Protein AF-A0A1B7UFX6-F1 (afdb_monomer)

Secondary structure (DSSP, 8-state):
--STTSS--HHHHHHHHHHHHHHHHHHHHHHH-TT--HHHHHHHHHHHHHHHHHHHHHHHHHTT-

Sequence (65 aa):
MIVMELLPNFNELFVAFGVLYFWYAPLILIFSRPGLNFAQRLRWGIVCLALSWLSYFWLKQQQKS

Foldseek 3Di:
DPPPPPDDPVVVVVVVVVLVCQLVVQLCVLVPDPPDDPVRSVVSNVVSVVVSVVVVVVVVVVVVD

Solvent-accessible surface area (backbone atoms only — not comparable to full-atom values): 3908 Å² total; per-residue (Å²): 144,77,79,90,76,76,65,72,56,66,67,59,53,50,51,51,50,50,52,51,46,67,51,46,49,60,47,49,55,52,73,69,42,87,88,64,51,71,71,54,40,50,54,52,43,51,51,48,52,52,50,42,52,51,52,50,54,52,51,59,53,62,76,73,111

pLDDT: mean 76.26, std 13.53, range [36.44, 88.0]

Mean predicted aligned error: 9.05 Å

Structure (mmCIF, N/CA/C/O backbone):
data_AF-A0A1B7UFX6-F1
#
_entry.id   AF-A0A1B7UFX6-F1
#
loop_
_atom_site.group_PDB
_atom_site.id
_atom_site.type_symbol
_atom_site.label_atom_id
_atom_site.label_alt_id
_atom_site.label_comp_id
_atom_site.label_asym_id
_atom_site.label_entity_id
_atom_site.label_seq_id
_atom_site.pdbx_PDB_ins_code
_atom_site.Cartn_x
_atom_site.Cartn_y
_atom_site.Cartn_z
_atom_site.occupancy
_atom_site.B_iso_or_equiv
_atom_site.auth_seq_id
_atom_site.auth_comp_id
_atom_site.auth_asym_id
_atom_site.auth_atom_id
_atom_site.pdbx_PDB_model_num
ATOM 1 N N . MET A 1 1 ? -17.412 -22.027 28.847 1.00 36.44 1 MET A N 1
ATOM 2 C CA . MET A 1 1 ? -17.162 -20.574 28.751 1.00 36.44 1 MET A CA 1
ATOM 3 C C . MET A 1 1 ? -15.780 -20.321 28.128 1.00 36.44 1 MET A C 1
ATOM 5 O O . MET A 1 1 ? -14.952 -19.744 28.801 1.00 36.44 1 MET A O 1
ATOM 9 N N . ILE A 1 2 ? -15.487 -20.813 26.906 1.00 42.97 2 ILE A N 1
ATOM 10 C CA . ILE A 1 2 ? -14.181 -20.570 26.217 1.00 42.97 2 ILE A CA 1
ATOM 11 C C . ILE A 1 2 ? -14.305 -20.513 24.666 1.00 42.97 2 ILE A C 1
ATOM 13 O O . ILE A 1 2 ? -13.402 -20.045 23.993 1.00 42.97 2 ILE A O 1
ATOM 17 N N . VAL A 1 3 ? -15.417 -20.931 24.046 1.00 42.84 3 VAL A N 1
ATOM 18 C CA . VAL A 1 3 ? -15.471 -21.066 22.565 1.00 42.84 3 VAL A CA 1
ATOM 19 C C . VAL A 1 3 ? -15.960 -19.796 21.839 1.00 42.84 3 VAL A C 1
ATOM 21 O O . VAL A 1 3 ? -15.751 -19.650 20.641 1.00 42.84 3 VAL A O 1
ATOM 24 N N . MET A 1 4 ? -16.570 -18.843 22.551 1.00 39.28 4 MET A N 1
ATOM 25 C CA . MET A 1 4 ? -17.276 -17.699 21.947 1.00 39.28 4 MET A CA 1
ATOM 26 C C . MET A 1 4 ? -16.415 -16.438 21.735 1.00 39.28 4 MET A C 1
ATOM 28 O O . MET A 1 4 ? -16.966 -15.387 21.434 1.00 39.28 4 MET A O 1
ATOM 32 N N . GLU A 1 5 ? -15.092 -16.523 21.903 1.00 48.47 5 GLU A N 1
ATOM 33 C CA . GLU A 1 5 ? -14.168 -15.388 21.696 1.00 48.47 5 GLU A CA 1
ATOM 34 C C . GLU A 1 5 ? -13.209 -15.589 20.507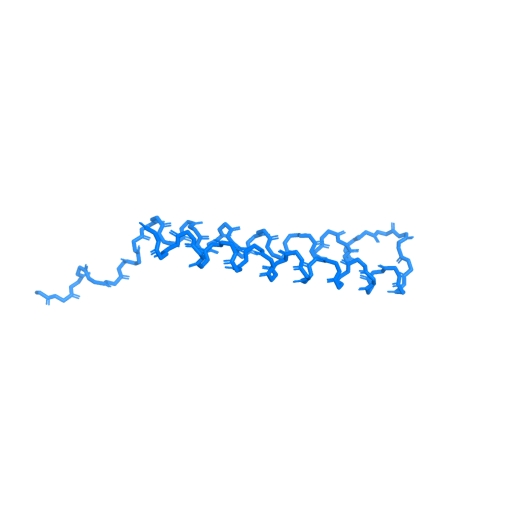 1.00 48.47 5 GLU A C 1
ATOM 36 O O . GLU A 1 5 ? -12.415 -14.707 20.198 1.00 48.47 5 GLU A O 1
ATOM 41 N N . LEU A 1 6 ? -13.273 -16.735 19.814 1.00 50.38 6 LEU A N 1
ATOM 42 C CA . LEU A 1 6 ? -12.310 -17.087 18.757 1.00 50.38 6 LEU A CA 1
ATOM 43 C C . LEU A 1 6 ? -12.783 -16.764 17.329 1.00 50.38 6 LEU A C 1
ATOM 45 O O . LEU A 1 6 ? -12.046 -16.986 16.371 1.00 50.38 6 LEU A O 1
ATOM 49 N N . LEU A 1 7 ? -14.013 -16.278 17.165 1.00 51.34 7 LEU A N 1
ATOM 50 C CA . LEU A 1 7 ? -14.502 -15.785 15.880 1.00 51.34 7 LEU A CA 1
ATOM 51 C C . LEU A 1 7 ? -14.294 -14.271 15.871 1.00 51.34 7 LEU A C 1
ATOM 53 O O . LEU A 1 7 ? -14.994 -13.580 16.615 1.00 51.34 7 LEU A O 1
ATOM 57 N N . PRO A 1 8 ? -13.354 -13.738 15.064 1.00 55.19 8 PRO A N 1
ATOM 58 C CA . PRO A 1 8 ? -13.269 -12.301 14.883 1.00 55.19 8 PRO A CA 1
ATOM 59 C C . PRO A 1 8 ? -14.634 -11.836 14.393 1.00 55.19 8 PRO A C 1
ATOM 61 O O . PRO A 1 8 ? -15.267 -12.513 13.575 1.00 55.19 8 PRO A O 1
ATOM 64 N N . ASN A 1 9 ? -15.108 -10.713 14.917 1.00 71.06 9 ASN A N 1
ATOM 65 C CA . ASN A 1 9 ? -16.389 -10.155 14.527 1.00 71.06 9 ASN A CA 1
ATOM 66 C C . ASN A 1 9 ? -16.403 -10.065 12.991 1.00 71.06 9 ASN A C 1
ATOM 68 O O . ASN A 1 9 ? -15.513 -9.443 12.410 1.00 71.06 9 ASN A O 1
ATOM 72 N N . PHE A 1 10 ? -17.331 -10.749 12.311 1.00 73.62 10 PHE A N 1
ATOM 73 C CA . PHE A 1 10 ? -17.278 -10.886 10.846 1.00 73.62 10 PHE A CA 1
ATOM 74 C C . PHE A 1 10 ? -17.200 -9.523 10.143 1.00 73.62 10 PHE A C 1
ATOM 76 O O . PHE A 1 10 ? -16.554 -9.407 9.106 1.00 73.62 10 PHE A O 1
ATOM 83 N N . ASN A 1 11 ? -17.775 -8.484 10.757 1.00 72.25 11 ASN A N 1
ATOM 84 C CA . ASN A 1 11 ? -17.625 -7.094 10.334 1.00 72.25 11 ASN A CA 1
ATOM 85 C C . ASN A 1 11 ? -16.176 -6.589 10.391 1.00 72.25 11 ASN A C 1
ATOM 87 O O . ASN A 1 11 ? -15.715 -5.983 9.429 1.00 72.25 11 ASN A O 1
ATOM 91 N N . GLU A 1 12 ? -15.440 -6.839 11.473 1.00 73.50 12 GLU A N 1
ATOM 92 C CA . GLU A 1 12 ? -14.025 -6.454 11.580 1.00 73.50 12 GLU A CA 1
ATOM 93 C C . GLU A 1 12 ? -13.161 -7.214 10.575 1.00 73.50 12 GLU A C 1
ATOM 95 O O . GLU A 1 12 ? -12.287 -6.619 9.949 1.00 73.50 12 GLU A O 1
ATOM 100 N N . LEU A 1 13 ? -13.447 -8.500 10.355 1.00 79.00 13 LEU A N 1
ATOM 101 C CA . LEU A 1 13 ? -12.816 -9.296 9.301 1.00 79.00 13 LEU A CA 1
ATOM 102 C C . LEU A 1 13 ? -13.067 -8.686 7.917 1.00 79.00 13 LEU A C 1
ATOM 104 O O . LEU A 1 13 ? -12.131 -8.526 7.138 1.00 79.00 13 LEU A O 1
ATOM 108 N N . PHE A 1 14 ? -14.310 -8.306 7.618 1.00 79.88 14 PHE A N 1
ATOM 109 C CA . PHE A 1 14 ? -14.678 -7.705 6.335 1.00 79.88 14 PHE A CA 1
ATOM 110 C C . PHE A 1 14 ? -14.009 -6.344 6.125 1.00 79.88 14 PHE A C 1
ATOM 112 O O . PHE A 1 14 ? -13.521 -6.053 5.034 1.00 79.88 14 PHE A O 1
ATOM 119 N N . VAL A 1 15 ? -13.932 -5.528 7.177 1.00 77.88 15 VAL A N 1
ATOM 120 C CA . VAL A 1 15 ? -13.226 -4.242 7.160 1.00 77.88 15 VAL A CA 1
ATOM 121 C C . VAL A 1 15 ? -11.727 -4.459 6.965 1.00 77.88 15 VAL A C 1
ATOM 123 O O . VAL A 1 15 ? -11.131 -3.808 6.111 1.00 77.88 15 VAL A O 1
ATOM 126 N N . ALA A 1 16 ? -11.117 -5.408 7.677 1.00 78.50 16 ALA A N 1
ATOM 127 C CA . ALA A 1 16 ? -9.702 -5.734 7.529 1.00 78.50 16 ALA A CA 1
ATOM 128 C C . ALA A 1 16 ? -9.378 -6.221 6.108 1.00 78.50 16 ALA A C 1
ATOM 130 O O . ALA A 1 16 ? -8.439 -5.721 5.487 1.00 78.50 16 ALA A O 1
ATOM 131 N N . PHE A 1 17 ? -10.184 -7.130 5.551 1.00 82.44 17 PHE A N 1
ATOM 132 C CA . PHE A 1 17 ? -10.039 -7.578 4.166 1.00 82.44 17 PHE A CA 1
ATOM 133 C C . PHE A 1 17 ? -10.261 -6.447 3.163 1.00 82.44 17 PHE A C 1
ATOM 135 O O . PHE A 1 17 ? -9.491 -6.327 2.212 1.00 82.44 17 PHE A O 1
ATOM 142 N N . GLY A 1 18 ? -11.263 -5.594 3.378 1.00 80.69 18 GLY A N 1
ATOM 143 C CA . GLY A 1 18 ? -11.530 -4.434 2.533 1.00 80.69 18 GLY A CA 1
ATOM 144 C C . GLY A 1 18 ? -10.356 -3.456 2.505 1.00 80.69 18 GLY A C 1
ATOM 145 O O . GLY A 1 18 ? -9.943 -3.030 1.429 1.00 80.69 18 GLY A O 1
ATOM 146 N N . VAL A 1 19 ? -9.769 -3.157 3.667 1.00 79.06 19 VAL A N 1
ATOM 147 C CA . VAL A 1 19 ? -8.597 -2.276 3.799 1.00 79.06 19 VAL A CA 1
ATOM 148 C C . VAL A 1 19 ? -7.364 -2.895 3.140 1.00 79.06 19 VAL A C 1
ATOM 150 O O . VAL A 1 19 ? -6.703 -2.231 2.342 1.00 79.06 19 VAL A O 1
ATOM 153 N N . LEU A 1 20 ? -7.082 -4.176 3.403 1.00 81.19 20 LEU A N 1
ATOM 154 C CA . LEU A 1 20 ? -5.975 -4.893 2.763 1.00 81.19 20 LEU A CA 1
ATOM 155 C C . LEU A 1 20 ? -6.140 -4.910 1.240 1.00 81.19 20 LEU A C 1
ATOM 157 O O . LEU A 1 20 ? -5.199 -4.595 0.513 1.00 81.19 20 LEU A O 1
ATOM 161 N N . TYR A 1 21 ? -7.337 -5.210 0.743 1.00 83.44 21 TYR A N 1
ATOM 162 C CA . TYR A 1 21 ? -7.616 -5.198 -0.688 1.00 83.44 21 TYR A CA 1
ATOM 163 C C . TYR A 1 21 ? -7.411 -3.803 -1.288 1.00 83.44 21 TYR A C 1
ATOM 165 O O . TYR A 1 21 ? -6.723 -3.671 -2.298 1.00 83.44 21 TYR A O 1
ATOM 173 N N . PHE A 1 22 ? -7.918 -2.748 -0.645 1.00 80.62 22 PHE A N 1
ATOM 174 C CA . PHE A 1 22 ? -7.736 -1.369 -1.111 1.00 80.62 22 PHE A CA 1
ATOM 175 C C . PHE A 1 22 ? -6.273 -0.922 -1.142 1.00 80.62 22 PHE A C 1
ATOM 177 O O . PHE A 1 22 ? -5.906 -0.114 -1.992 1.00 80.62 22 PHE A O 1
ATOM 184 N N . TRP A 1 23 ? -5.433 -1.436 -0.245 1.00 78.94 23 TRP A N 1
ATOM 185 C CA . TRP A 1 23 ? -4.009 -1.101 -0.211 1.00 78.94 23 TRP A CA 1
ATOM 186 C C . TRP A 1 23 ? -3.172 -1.912 -1.199 1.00 78.94 23 TRP A C 1
ATOM 188 O O . TRP A 1 23 ? -2.284 -1.355 -1.846 1.00 78.94 23 TRP A O 1
ATOM 198 N N . TYR A 1 24 ? -3.446 -3.208 -1.347 1.00 81.00 24 TYR A N 1
ATOM 199 C CA . TYR A 1 24 ? -2.630 -4.098 -2.174 1.00 81.00 24 TYR A CA 1
ATOM 200 C C . TYR A 1 24 ? -3.107 -4.205 -3.625 1.00 81.00 24 TYR A C 1
ATOM 202 O O . TYR A 1 24 ? -2.270 -4.353 -4.516 1.00 81.00 24 TYR A O 1
ATOM 210 N N . ALA A 1 25 ? -4.407 -4.077 -3.910 1.00 84.50 25 ALA A N 1
ATOM 211 C CA . ALA A 1 25 ? -4.922 -4.166 -5.279 1.00 84.50 25 ALA A CA 1
ATOM 212 C C . ALA A 1 25 ? -4.324 -3.106 -6.226 1.00 84.50 25 ALA A C 1
ATOM 214 O O . ALA A 1 25 ? -3.910 -3.478 -7.326 1.00 84.50 25 ALA A O 1
ATOM 215 N N . PRO A 1 26 ? -4.179 -1.821 -5.837 1.00 82.38 26 PRO A N 1
ATOM 216 C CA . PRO A 1 26 ? -3.550 -0.818 -6.695 1.00 82.38 26 PRO A CA 1
ATOM 217 C C . PRO A 1 26 ? -2.086 -1.147 -6.993 1.00 82.38 26 PRO A C 1
ATOM 219 O O . PRO A 1 26 ? -1.641 -1.012 -8.133 1.00 82.38 26 PRO A O 1
ATOM 222 N N . LEU A 1 27 ? -1.349 -1.634 -5.987 1.00 82.25 27 LEU A N 1
ATOM 223 C CA . LEU A 1 27 ? 0.042 -2.053 -6.144 1.00 82.25 27 LEU A CA 1
ATOM 224 C C . LEU A 1 27 ? 0.140 -3.210 -7.141 1.00 82.25 27 LEU A C 1
ATOM 226 O O . LEU A 1 27 ? 0.891 -3.114 -8.110 1.00 82.25 27 LEU A O 1
ATOM 230 N N . ILE A 1 28 ? -0.668 -4.257 -6.963 1.00 85.25 28 ILE A N 1
ATOM 231 C CA . ILE A 1 28 ? -0.711 -5.406 -7.875 1.00 85.25 28 ILE A CA 1
ATOM 232 C C . ILE A 1 28 ? -1.030 -4.942 -9.302 1.00 85.25 28 ILE A C 1
ATOM 234 O O . ILE A 1 28 ? -0.294 -5.275 -10.225 1.00 85.25 28 ILE A O 1
ATOM 238 N N . LEU A 1 29 ? -2.041 -4.090 -9.493 1.00 85.62 29 LEU A N 1
ATOM 239 C CA . LEU A 1 29 ? -2.410 -3.564 -10.813 1.00 85.62 29 LEU A CA 1
ATOM 240 C C . LEU A 1 29 ? -1.273 -2.784 -11.494 1.00 85.62 29 LEU A C 1
ATOM 242 O O . LEU A 1 29 ? -1.091 -2.902 -12.707 1.00 85.62 29 LEU A O 1
ATOM 246 N N . ILE A 1 30 ? -0.491 -2.007 -10.741 1.00 85.12 30 ILE A N 1
ATOM 247 C CA . ILE A 1 30 ? 0.658 -1.258 -11.273 1.00 85.12 30 ILE A CA 1
ATOM 248 C C . ILE A 1 30 ? 1.801 -2.201 -11.656 1.00 85.12 30 ILE A C 1
ATOM 250 O O . ILE A 1 30 ? 2.393 -2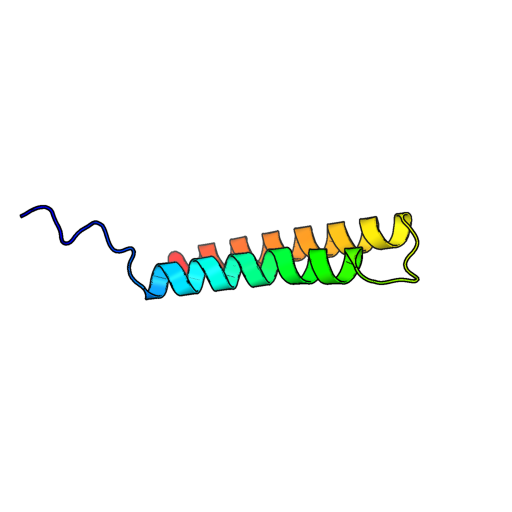.048 -12.727 1.00 85.12 30 ILE A O 1
ATOM 254 N N . PHE A 1 31 ? 2.114 -3.181 -10.806 1.00 81.25 31 PHE A N 1
ATOM 255 C CA . PHE A 1 31 ? 3.203 -4.129 -11.050 1.00 81.25 31 PHE A CA 1
ATOM 256 C C . PHE A 1 31 ? 2.882 -5.122 -12.172 1.00 81.25 31 PHE A C 1
ATOM 258 O O . PHE A 1 31 ? 3.779 -5.499 -12.932 1.00 81.25 31 PHE A O 1
ATOM 265 N N . SER A 1 32 ? 1.614 -5.495 -12.326 1.00 84.25 32 SER A N 1
ATOM 266 C CA . SER A 1 32 ? 1.145 -6.402 -13.372 1.00 84.25 32 SER A CA 1
ATOM 267 C C . SER A 1 32 ? 0.973 -5.730 -14.733 1.00 84.25 32 SER A C 1
ATOM 269 O O . SER A 1 32 ? 0.800 -6.441 -15.717 1.00 84.25 32 SER A O 1
ATOM 271 N N . ARG A 1 33 ? 1.026 -4.392 -14.836 1.00 83.69 33 ARG A N 1
ATOM 272 C CA . ARG A 1 33 ? 0.774 -3.682 -16.100 1.00 83.69 33 ARG A CA 1
ATOM 273 C C . ARG A 1 33 ? 1.957 -3.822 -17.076 1.00 83.69 33 ARG A C 1
ATOM 275 O O . ARG A 1 33 ? 3.026 -3.242 -16.828 1.00 83.69 33 ARG A O 1
ATOM 282 N N . PRO A 1 34 ? 1.800 -4.539 -18.205 1.00 77.12 34 PRO A N 1
ATOM 283 C CA . PRO A 1 34 ? 2.821 -4.556 -19.243 1.00 77.12 34 PRO A CA 1
ATOM 284 C C . PRO A 1 34 ? 2.834 -3.185 -19.935 1.00 77.12 34 PRO A C 1
ATOM 286 O O . PRO A 1 34 ? 1.786 -2.657 -20.295 1.00 77.12 34 PRO A O 1
ATOM 289 N N . GLY A 1 35 ? 4.012 -2.569 -20.057 1.00 82.19 35 GLY A N 1
ATOM 290 C CA . GLY A 1 35 ? 4.185 -1.253 -20.694 1.00 82.19 35 GLY A CA 1
ATOM 291 C C . GLY A 1 35 ? 4.581 -0.103 -19.761 1.00 82.19 35 GLY A C 1
ATOM 292 O O . GLY A 1 35 ? 4.951 0.960 -20.246 1.00 82.19 35 GLY A O 1
ATOM 293 N N . LEU A 1 36 ? 4.567 -0.297 -18.437 1.00 82.88 36 LEU A N 1
ATOM 294 C CA . LEU A 1 36 ? 5.141 0.678 -17.500 1.00 82.88 36 LEU A CA 1
ATOM 295 C C . LEU A 1 36 ? 6.633 0.417 -17.277 1.00 82.88 36 LEU A C 1
ATOM 297 O O . LEU A 1 36 ? 7.012 -0.671 -16.830 1.00 82.88 36 LEU A O 1
ATOM 301 N N . ASN A 1 37 ? 7.456 1.446 -17.495 1.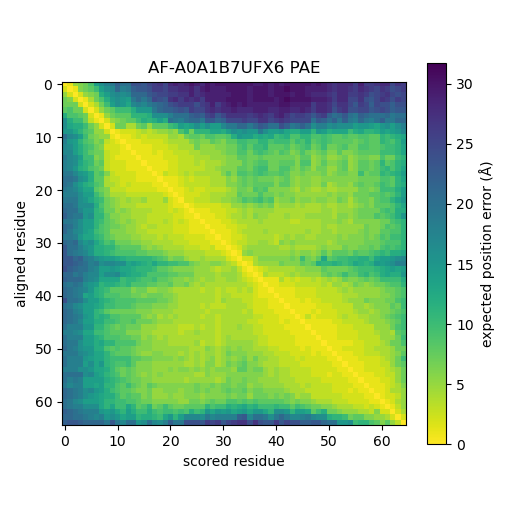00 87.44 37 ASN A N 1
ATOM 302 C CA . ASN A 1 37 ? 8.879 1.426 -17.151 1.0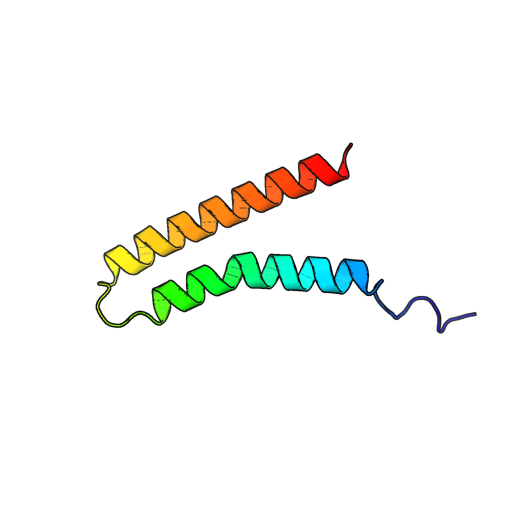0 87.44 37 ASN A CA 1
ATOM 303 C C . ASN A 1 37 ? 9.081 1.348 -15.630 1.00 87.44 37 ASN A C 1
ATOM 305 O O . ASN A 1 37 ? 8.248 1.821 -14.855 1.00 87.44 37 ASN A O 1
ATOM 309 N N . PHE A 1 38 ? 10.224 0.813 -15.190 1.00 84.75 38 PHE A N 1
ATOM 310 C CA . PHE A 1 38 ? 10.530 0.621 -13.765 1.00 84.75 38 PHE A CA 1
ATOM 311 C C . PHE A 1 38 ? 10.374 1.907 -12.931 1.00 84.75 38 PHE A C 1
ATOM 313 O O . PHE A 1 38 ? 9.719 1.896 -11.891 1.00 84.75 38 PHE A O 1
ATOM 320 N N . ALA A 1 39 ? 10.869 3.042 -13.436 1.00 86.81 39 ALA A N 1
ATOM 321 C CA . ALA A 1 39 ? 10.720 4.342 -12.776 1.00 86.81 39 ALA A CA 1
ATOM 322 C C . ALA A 1 39 ? 9.249 4.779 -12.626 1.00 86.81 39 ALA A C 1
ATOM 324 O O . ALA A 1 39 ? 8.868 5.360 -11.610 1.00 86.81 39 ALA A O 1
ATOM 325 N N . GLN A 1 40 ? 8.398 4.472 -13.610 1.00 86.31 40 GLN A N 1
ATOM 326 C CA . GLN A 1 40 ? 6.968 4.777 -13.540 1.00 86.31 40 GLN A CA 1
ATOM 327 C C . GLN A 1 40 ? 6.260 3.864 -12.536 1.00 86.31 4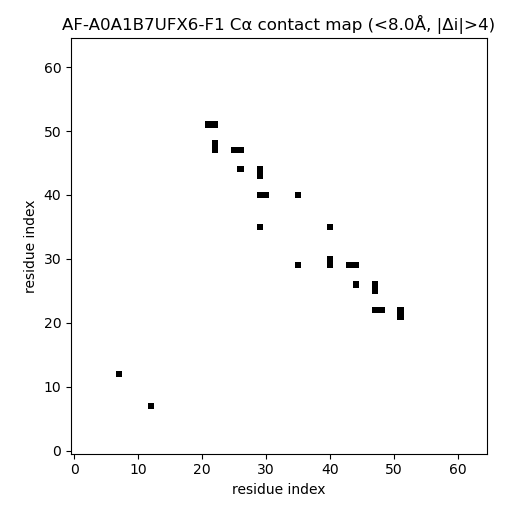0 GLN A C 1
ATOM 329 O O . GLN A 1 40 ? 5.436 4.348 -11.767 1.00 86.31 40 GLN A O 1
ATOM 334 N N . ARG A 1 41 ? 6.613 2.573 -12.490 1.00 85.06 41 ARG A N 1
ATOM 335 C CA . ARG A 1 41 ? 6.086 1.626 -11.493 1.00 85.06 41 ARG A CA 1
ATOM 336 C C . ARG A 1 41 ? 6.402 2.081 -10.071 1.00 85.06 41 ARG A C 1
ATOM 338 O O . ARG A 1 41 ? 5.509 2.092 -9.235 1.00 85.06 41 ARG A O 1
ATOM 345 N N . LEU A 1 42 ? 7.634 2.530 -9.821 1.00 86.38 42 LEU A N 1
ATOM 346 C CA . LEU A 1 42 ? 8.039 3.099 -8.532 1.00 86.38 42 LEU A CA 1
ATOM 347 C C . LEU A 1 42 ? 7.264 4.372 -8.191 1.00 86.38 42 LEU A C 1
ATOM 349 O O . LEU A 1 42 ? 6.737 4.488 -7.089 1.00 86.38 42 LEU A O 1
ATOM 353 N N . ARG A 1 43 ? 7.140 5.309 -9.139 1.00 88.00 43 ARG A N 1
ATOM 354 C CA . ARG A 1 43 ? 6.402 6.562 -8.925 1.00 88.00 43 ARG A CA 1
ATOM 355 C C . ARG A 1 43 ? 4.938 6.299 -8.571 1.00 88.00 43 ARG A C 1
ATOM 357 O O . ARG A 1 43 ? 4.439 6.867 -7.606 1.00 88.00 43 ARG A O 1
ATOM 364 N N . TRP A 1 44 ? 4.270 5.411 -9.306 1.00 84.88 44 TRP A N 1
ATOM 365 C CA . TRP A 1 44 ? 2.891 5.018 -9.012 1.00 84.88 44 TRP A CA 1
ATOM 366 C C . TRP A 1 44 ? 2.776 4.192 -7.725 1.00 84.88 44 TRP A C 1
ATOM 368 O O . TRP A 1 44 ? 1.833 4.393 -6.967 1.00 84.88 44 TRP A O 1
ATOM 378 N N . GLY A 1 45 ? 3.757 3.340 -7.420 1.00 85.50 45 GLY A N 1
ATOM 379 C CA . GLY A 1 45 ? 3.826 2.610 -6.154 1.00 85.50 45 GLY A CA 1
ATOM 380 C C . GLY A 1 45 ? 3.909 3.539 -4.940 1.00 85.50 45 GLY A C 1
ATOM 381 O O . GLY A 1 45 ? 3.188 3.335 -3.967 1.00 85.50 45 GLY A O 1
ATOM 382 N N . ILE A 1 46 ? 4.708 4.609 -5.019 1.00 86.50 46 ILE A N 1
ATOM 383 C CA . ILE A 1 46 ? 4.793 5.640 -3.970 1.00 86.50 46 ILE A CA 1
ATOM 384 C C . ILE A 1 46 ? 3.452 6.368 -3.812 1.00 86.50 46 ILE A C 1
ATOM 386 O O . ILE A 1 46 ? 3.009 6.584 -2.687 1.00 86.50 46 ILE A O 1
ATOM 390 N N . VAL A 1 47 ? 2.777 6.708 -4.915 1.00 87.06 47 VAL A N 1
ATOM 391 C CA . VAL A 1 47 ? 1.442 7.334 -4.871 1.00 87.06 47 VAL A CA 1
ATOM 392 C C . VAL A 1 47 ? 0.427 6.413 -4.189 1.00 87.06 47 VAL A C 1
ATOM 394 O O . VAL A 1 47 ? -0.336 6.873 -3.342 1.00 87.06 47 VAL A O 1
ATOM 397 N N . CYS A 1 48 ? 0.444 5.113 -4.494 1.00 86.38 48 CYS A N 1
ATOM 398 C CA . CYS A 1 48 ? -0.412 4.139 -3.821 1.00 86.38 48 CYS A CA 1
ATOM 399 C C . CYS A 1 48 ? -0.104 4.035 -2.327 1.00 86.38 48 CYS A C 1
ATOM 401 O O . CYS A 1 48 ? -1.033 4.064 -1.531 1.00 86.38 48 CYS A O 1
ATOM 403 N N . LEU A 1 49 ? 1.170 3.996 -1.929 1.00 83.81 49 LEU A N 1
ATOM 404 C CA . LEU A 1 49 ? 1.555 3.994 -0.513 1.00 83.81 49 LEU A CA 1
ATOM 405 C C . LEU A 1 49 ? 1.090 5.262 0.219 1.00 83.81 49 LEU A C 1
ATOM 407 O O . LEU A 1 49 ? 0.585 5.172 1.336 1.00 83.81 49 LEU A O 1
ATOM 411 N N . ALA A 1 50 ? 1.207 6.432 -0.413 1.00 86.25 50 ALA A N 1
ATOM 412 C CA . ALA A 1 50 ? 0.747 7.696 0.157 1.00 86.25 50 ALA A CA 1
ATOM 413 C C . ALA A 1 50 ? -0.782 7.734 0.330 1.00 86.25 50 ALA A C 1
ATOM 415 O O . ALA A 1 50 ? -1.274 8.169 1.370 1.00 86.25 50 ALA A O 1
ATOM 416 N N . LEU A 1 51 ? -1.537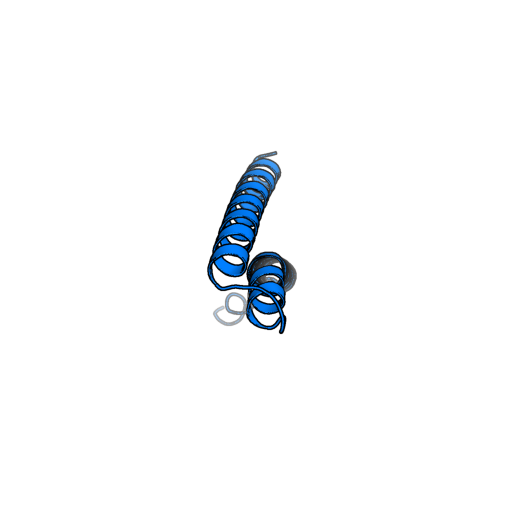 7.236 -0.654 1.00 85.62 51 LEU A N 1
ATOM 417 C CA . LEU A 1 51 ? -2.995 7.116 -0.564 1.00 85.62 51 LEU A CA 1
ATOM 418 C C . LEU A 1 51 ? -3.421 6.102 0.501 1.00 85.62 51 LEU A C 1
ATOM 420 O O . LEU A 1 51 ? -4.354 6.374 1.253 1.00 85.62 51 LEU A O 1
ATOM 424 N N . SER A 1 52 ? -2.716 4.975 0.608 1.00 83.25 52 SER A N 1
ATOM 425 C CA . SER A 1 52 ? -2.939 3.980 1.658 1.00 83.25 52 SER A CA 1
ATOM 426 C C . SER A 1 52 ? -2.726 4.569 3.054 1.00 83.25 52 SER A C 1
ATOM 428 O O . SER A 1 52 ? -3.522 4.347 3.964 1.00 83.25 52 SER A O 1
ATOM 430 N N . TRP A 1 53 ? -1.680 5.379 3.219 1.00 83.38 53 TRP A N 1
ATOM 431 C CA . TRP A 1 53 ? -1.417 6.093 4.466 1.00 83.38 53 TRP A CA 1
ATOM 432 C C . TRP A 1 53 ? -2.501 7.130 4.789 1.00 83.38 53 TRP A C 1
ATOM 434 O O . TRP A 1 53 ? -2.956 7.225 5.930 1.00 83.38 53 TRP A O 1
ATOM 444 N N . LEU A 1 54 ? -2.951 7.888 3.784 1.00 85.50 54 LEU A N 1
ATOM 445 C CA . LEU A 1 54 ? -4.031 8.861 3.941 1.00 85.50 54 LEU A CA 1
ATOM 446 C C . LEU A 1 54 ? -5.339 8.175 4.359 1.00 85.50 54 LEU A C 1
ATOM 448 O O . LEU A 1 54 ? -6.013 8.645 5.275 1.00 85.50 54 LEU A O 1
ATOM 452 N N . SER A 1 55 ? -5.679 7.045 3.730 1.00 81.88 55 SER A N 1
ATOM 453 C CA . SER A 1 55 ? -6.888 6.297 4.069 1.00 81.88 55 SER A CA 1
ATOM 454 C C . SER A 1 55 ? -6.812 5.698 5.472 1.00 81.88 55 SER A C 1
ATOM 456 O O . SER A 1 55 ? -7.802 5.768 6.195 1.00 81.88 55 SER A O 1
ATOM 458 N N . TYR A 1 56 ? -5.640 5.222 5.913 1.00 81.06 56 TYR A N 1
ATOM 459 C CA . TYR A 1 56 ? -5.417 4.815 7.305 1.00 81.06 56 TYR A CA 1
ATOM 460 C C . TYR A 1 56 ? -5.688 5.956 8.289 1.00 81.06 56 TYR A C 1
ATOM 462 O O . TYR A 1 56 ? -6.397 5.778 9.280 1.00 81.06 56 TYR A O 1
ATOM 470 N N . PHE A 1 57 ? -5.126 7.139 8.022 1.00 82.81 57 PHE A N 1
ATOM 471 C CA . PHE A 1 57 ? -5.285 8.297 8.896 1.00 82.81 57 PHE A CA 1
ATOM 472 C C . PHE A 1 57 ? -6.752 8.722 8.999 1.00 82.81 57 PHE A C 1
ATOM 474 O O . PHE A 1 57 ? -7.245 8.990 10.095 1.00 82.81 57 PHE A O 1
ATOM 481 N N . TRP A 1 58 ? -7.460 8.715 7.870 1.00 81.38 58 TRP A N 1
ATOM 482 C CA . TRP A 1 58 ? -8.881 9.034 7.811 1.00 81.38 58 TRP A CA 1
ATOM 483 C C . TRP A 1 58 ? -9.729 8.009 8.577 1.00 81.38 58 TRP A C 1
ATOM 485 O O . TRP A 1 58 ? -10.574 8.390 9.383 1.00 81.38 58 TRP A O 1
ATOM 495 N N . LEU A 1 59 ? -9.445 6.712 8.421 1.00 76.00 59 LEU A N 1
ATOM 496 C CA . LEU A 1 59 ? -10.134 5.639 9.147 1.00 76.00 59 LEU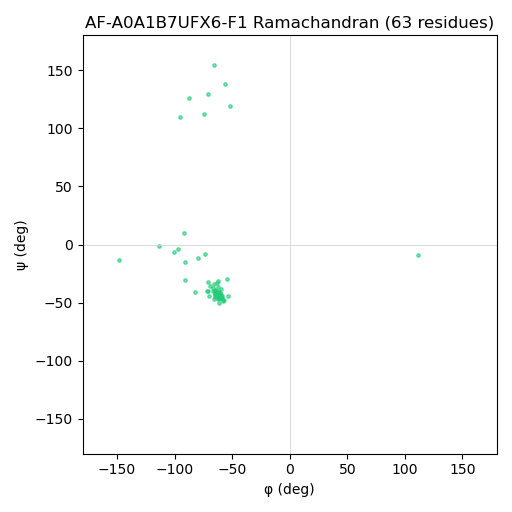 A CA 1
ATOM 497 C C . LEU A 1 59 ? -9.903 5.739 10.663 1.00 76.00 59 LEU A C 1
ATOM 499 O O . LEU A 1 59 ? -10.835 5.622 11.455 1.00 76.00 59 LEU A O 1
ATOM 503 N N . LYS A 1 60 ? -8.666 6.043 11.071 1.00 76.75 60 LYS A N 1
ATOM 504 C CA . LYS A 1 60 ? -8.299 6.280 12.473 1.00 76.75 60 LYS A CA 1
ATOM 505 C C . LYS A 1 60 ? -9.008 7.501 13.063 1.00 76.75 60 LYS A C 1
ATOM 507 O O . LYS A 1 60 ? -9.295 7.519 14.258 1.00 76.75 60 LYS A O 1
ATOM 512 N N . GLN A 1 61 ? -9.268 8.524 12.252 1.00 80.00 61 GLN A N 1
ATOM 513 C CA . GLN A 1 61 ? -10.026 9.701 12.671 1.00 80.00 61 GLN A CA 1
ATOM 514 C C . GLN A 1 61 ? -11.511 9.368 12.872 1.00 80.00 61 GLN A C 1
ATOM 516 O O . GLN A 1 61 ? -12.089 9.804 13.863 1.00 80.00 61 GLN A O 1
ATOM 521 N N . GLN A 1 62 ? -12.097 8.545 11.997 1.00 72.81 62 GLN A N 1
ATOM 522 C CA . GLN A 1 62 ? -13.486 8.080 12.111 1.00 72.81 62 GLN A CA 1
ATOM 523 C C . GLN A 1 62 ? -13.716 7.190 13.343 1.00 72.81 62 GLN A C 1
ATOM 525 O O . GLN A 1 62 ? -14.763 7.276 13.964 1.00 72.81 62 GLN A O 1
ATOM 530 N N . GLN A 1 63 ? -12.730 6.383 13.751 1.00 64.50 63 GLN A N 1
ATOM 531 C CA . GLN A 1 63 ? -12.840 5.545 14.957 1.00 64.50 63 GLN A CA 1
ATOM 532 C C . GLN A 1 63 ? -12.752 6.312 16.289 1.00 64.50 63 GLN A C 1
ATOM 534 O O . GLN A 1 63 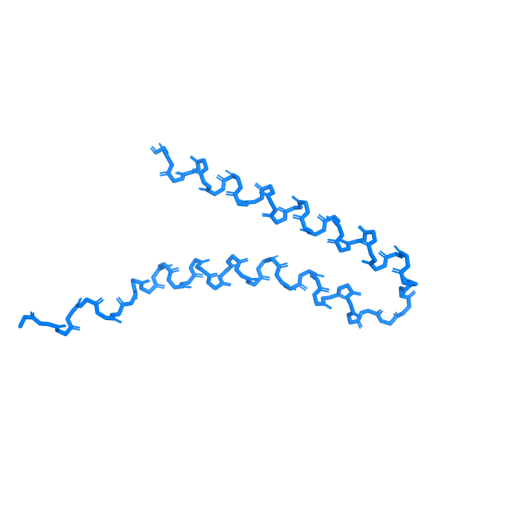? -12.938 5.714 17.346 1.00 64.50 63 GLN A O 1
ATOM 539 N N . LYS A 1 64 ? -12.421 7.608 16.267 1.00 55.31 64 LYS A N 1
ATOM 540 C CA . LYS A 1 64 ? -12.337 8.454 17.470 1.00 55.31 64 LYS A CA 1
ATOM 541 C C . LYS A 1 64 ? -13.565 9.342 17.693 1.00 55.31 64 LYS A C 1
ATOM 543 O O . LYS A 1 64 ? -13.598 10.022 18.718 1.00 55.31 64 LYS A O 1
ATOM 548 N N . SER A 1 65 ? -14.502 9.380 16.745 1.00 45.19 65 SER A N 1
ATOM 549 C CA . S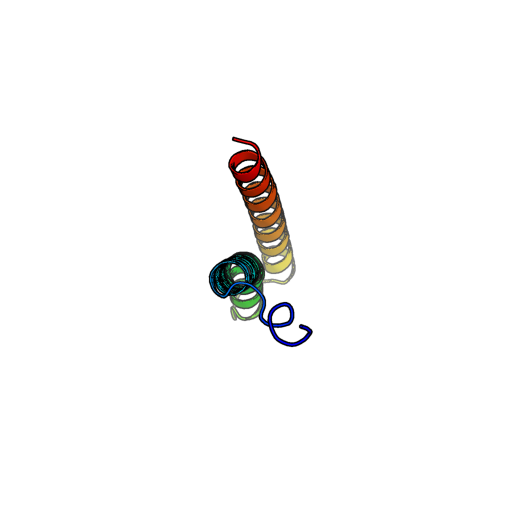ER A 1 65 ? -15.746 10.153 16.843 1.00 45.19 65 SER A CA 1
ATOM 550 C C . SER A 1 65 ? -16.910 9.280 17.283 1.00 45.19 65 SER A C 1
ATOM 552 O O . SER A 1 65 ? -17.875 9.894 17.785 1.00 45.19 65 SER A O 1
#

Radius of gyration: 16.58 Å; Cα contacts (8 Å, |Δi|>4): 14; chains: 1; bounding box: 28×31×49 Å